Protein AF-A0A1Y3MVH8-F1 (afdb_monomer)

Foldseek 3Di:
DAADDVVQQWDWDADPPVRQIAIERRVQPPPDPRDHPFDKDFDADKDFAPDPDCPVVGVHVVPDDSDPRIHGHGNDMDGPHVDPVVVVVVVVVVVVVVCCVPPVVVVVPD

Mean predicted aligned error: 6.81 Å

Nearest PDB structures (foldseek):
  8d0k-assembly1_C  TM=8.193E-01  e=8.956E-04  Homo sapiens
  1hxp-assembly1_A  TM=3.549E-01  e=2.482E+00  Escherichia coli
  1hxq-assembly1_A  TM=3.459E-01  e=5.413E+00  Escherichia coli
  6gqd-assembly1_A-2  TM=3.863E-01  e=6.578E+00  Homo sapiens

Radius of gyration: 16.57 Å; Cα contacts (8 Å, |Δi|>4): 158; chains: 1; bounding box: 28×38×49 Å

pLDDT: mean 85.18, std 14.03, range [41.12, 97.12]

Solvent-accessible surface area (backbone atoms only — not comparable to full-atom values): 6590 Å² total; per-residue (Å²): 49,76,49,71,31,79,90,78,26,35,33,33,39,53,43,91,82,84,62,51,57,44,43,30,39,42,79,63,43,81,91,66,82,70,64,67,83,34,46,64,50,72,44,66,49,80,41,81,37,94,72,92,67,58,28,75,68,63,84,35,86,86,47,66,70,66,56,94,41,45,32,34,45,27,62,44,77,42,84,45,70,87,62,60,63,70,61,50,51,52,51,52,50,55,49,51,54,51,44,51,67,65,59,55,61,61,69,76,74,121

Structure (mmCIF, N/CA/C/O backbone):
data_AF-A0A1Y3MVH8-F1
#
_entry.id   AF-A0A1Y3MVH8-F1
#
loop_
_atom_site.group_PDB
_atom_site.id
_atom_site.type_symbol
_atom_site.label_atom_id
_atom_site.label_alt_id
_atom_site.label_comp_id
_atom_site.label_asym_id
_atom_site.label_entity_id
_atom_site.label_seq_id
_atom_site.pdbx_PDB_ins_code
_atom_site.Cartn_x
_atom_site.Cartn_y
_atom_site.Cartn_z
_atom_site.occupancy
_atom_site.B_iso_or_equiv
_atom_site.auth_seq_id
_atom_site.auth_comp_id
_atom_site.auth_asym_id
_atom_site.auth_atom_id
_atom_site.pdbx_PDB_model_num
ATOM 1 N N . LEU A 1 1 ? 2.323 -5.098 4.083 1.00 91.69 1 LEU A N 1
ATOM 2 C CA . LEU A 1 1 ? 1.385 -4.677 5.150 1.00 91.69 1 LEU A CA 1
ATOM 3 C C . LEU A 1 1 ?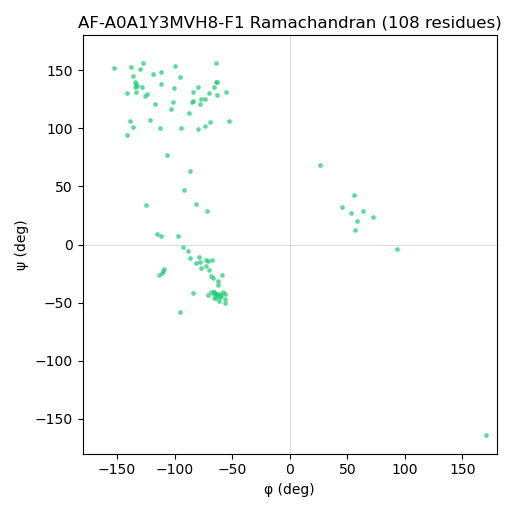 2.016 -4.911 6.517 1.00 91.69 1 LEU A C 1
ATOM 5 O O . LEU A 1 1 ? 2.347 -6.055 6.817 1.00 91.69 1 LEU A O 1
ATOM 9 N N . ILE A 1 2 ? 2.209 -3.860 7.320 1.00 92.06 2 ILE A N 1
ATOM 10 C CA . ILE A 1 2 ? 2.923 -3.973 8.608 1.00 92.06 2 ILE A CA 1
ATOM 11 C C . ILE A 1 2 ? 2.034 -3.778 9.840 1.00 92.06 2 ILE A C 1
ATOM 13 O O . ILE A 1 2 ? 2.365 -4.310 10.894 1.00 92.06 2 ILE A O 1
ATOM 17 N N . ASN A 1 3 ? 0.911 -3.063 9.724 1.00 91.31 3 ASN A N 1
ATOM 18 C CA . ASN A 1 3 ? -0.054 -2.914 10.815 1.00 91.31 3 ASN A CA 1
ATOM 19 C C . ASN A 1 3 ? -1.467 -2.657 10.268 1.00 91.31 3 ASN A C 1
ATOM 21 O O . ASN A 1 3 ? -1.612 -2.091 9.182 1.00 91.31 3 ASN A O 1
ATOM 25 N N . VAL A 1 4 ? -2.488 -3.067 11.019 1.00 91.69 4 VAL A N 1
ATOM 26 C CA . VAL A 1 4 ? -3.907 -2.875 10.713 1.00 91.69 4 VAL A CA 1
ATOM 27 C C . VAL A 1 4 ? -4.657 -2.566 12.005 1.00 91.69 4 VAL A C 1
ATOM 29 O O . VAL A 1 4 ? -4.549 -3.303 12.981 1.00 91.69 4 VAL A O 1
ATOM 32 N N . ASN A 1 5 ? -5.464 -1.512 11.985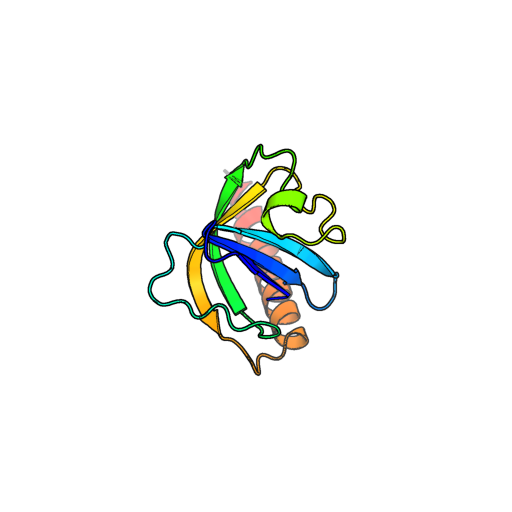 1.00 91.06 5 ASN A N 1
ATOM 33 C CA . ASN A 1 5 ? -6.511 -1.267 12.959 1.00 91.06 5 ASN A CA 1
ATOM 34 C C . ASN A 1 5 ? -7.870 -1.385 12.258 1.00 91.06 5 ASN A C 1
ATOM 36 O O . ASN A 1 5 ? -8.338 -0.446 11.615 1.00 91.06 5 ASN A O 1
ATOM 40 N N . LEU A 1 6 ? -8.517 -2.537 12.432 1.00 88.62 6 LEU A N 1
ATOM 41 C CA . LEU A 1 6 ? -9.833 -2.815 11.855 1.00 88.62 6 LEU A CA 1
ATOM 42 C C . LEU A 1 6 ? -10.957 -1.971 12.481 1.00 88.62 6 LEU A C 1
AT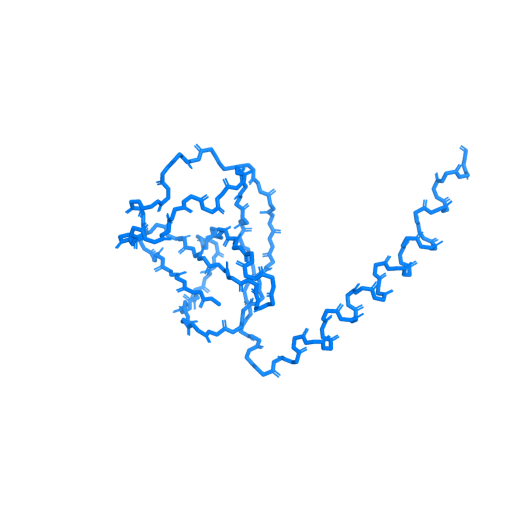OM 44 O O . LEU A 1 6 ? -11.932 -1.683 11.802 1.00 88.62 6 LEU A O 1
ATOM 48 N N . ARG A 1 7 ? -10.829 -1.532 13.743 1.00 89.69 7 ARG A N 1
ATOM 49 C CA . ARG A 1 7 ? -11.847 -0.683 14.397 1.00 89.69 7 ARG A CA 1
ATOM 50 C C . ARG A 1 7 ? -11.905 0.706 13.768 1.00 89.69 7 ARG A C 1
ATOM 52 O O . ARG A 1 7 ? -12.980 1.241 13.536 1.00 89.69 7 ARG A O 1
ATOM 59 N N . GLU A 1 8 ? -10.739 1.264 13.461 1.00 89.38 8 GLU A N 1
ATOM 60 C CA . GLU A 1 8 ? -10.607 2.584 12.833 1.00 89.38 8 GLU A CA 1
ATOM 61 C C . GLU A 1 8 ? -10.632 2.521 11.298 1.00 89.38 8 GLU A C 1
ATOM 63 O O . GLU A 1 8 ? -10.646 3.563 10.644 1.00 89.38 8 GLU A O 1
ATOM 68 N N . ASN A 1 9 ? -10.659 1.316 10.717 1.00 92.69 9 ASN A N 1
ATOM 69 C CA . ASN A 1 9 ? -10.483 1.067 9.285 1.00 92.69 9 ASN A CA 1
ATOM 70 C C . ASN A 1 9 ? -9.168 1.645 8.737 1.00 92.69 9 ASN A C 1
ATOM 72 O O . ASN A 1 9 ? -9.137 2.216 7.648 1.00 92.69 9 ASN A O 1
ATOM 76 N N . LEU A 1 10 ? -8.064 1.486 9.467 1.00 91.81 10 LEU A N 1
ATOM 77 C CA . LEU A 1 10 ? -6.757 2.005 9.069 1.00 91.81 10 LEU A CA 1
ATOM 78 C C . LEU A 1 10 ? -5.733 0.891 8.880 1.00 91.81 10 LEU A C 1
ATOM 80 O O . LEU A 1 10 ? -5.704 -0.093 9.616 1.00 91.81 10 LEU A O 1
ATOM 84 N N . ALA A 1 11 ? -4.822 1.093 7.939 1.00 93.12 11 ALA A N 1
ATOM 85 C CA . ALA A 1 11 ? -3.702 0.202 7.694 1.00 93.12 11 ALA A CA 1
ATOM 86 C C . ALA A 1 11 ? -2.413 0.982 7.445 1.00 93.12 11 ALA A C 1
ATOM 88 O O . ALA A 1 11 ? -2.432 2.117 6.970 1.00 93.12 11 ALA A O 1
ATOM 89 N N . ILE A 1 12 ? -1.281 0.355 7.758 1.00 91.94 12 ILE A N 1
ATOM 90 C CA . ILE A 1 12 ? 0.047 0.902 7.490 1.00 91.94 12 ILE A CA 1
ATOM 91 C C . ILE A 1 12 ? 0.772 -0.014 6.516 1.00 91.94 12 ILE A C 1
ATOM 93 O O . ILE A 1 12 ? 1.026 -1.199 6.786 1.00 91.94 12 ILE A O 1
ATOM 97 N N . LEU A 1 13 ? 1.139 0.569 5.382 1.00 92.25 13 LEU A N 1
ATOM 98 C CA . LEU A 1 13 ? 2.028 -0.036 4.406 1.00 92.25 13 LEU A CA 1
ATOM 99 C C . LEU A 1 13 ? 3.448 0.445 4.645 1.00 92.25 13 LEU A C 1
ATOM 101 O O . LEU A 1 13 ? 3.666 1.596 5.008 1.00 92.25 13 LEU A O 1
ATOM 105 N N . GLU A 1 14 ? 4.400 -0.448 4.418 1.00 91.69 14 GLU A N 1
ATOM 106 C CA . GLU A 1 14 ? 5.819 -0.131 4.368 1.00 91.69 14 GLU A CA 1
ATOM 107 C C . GLU A 1 14 ? 6.336 -0.599 3.016 1.00 91.69 14 GLU A C 1
ATOM 109 O O . GLU A 1 14 ? 6.075 -1.734 2.604 1.00 91.69 14 GLU A O 1
ATOM 114 N N . HIS A 1 15 ? 7.035 0.291 2.327 1.00 91.38 15 HIS A N 1
ATOM 115 C CA . HIS A 1 15 ? 7.730 -0.032 1.100 1.00 91.38 15 HIS A CA 1
ATOM 116 C C . HIS A 1 15 ? 8.942 -0.928 1.417 1.00 91.38 15 HIS A C 1
ATOM 118 O O . HIS A 1 15 ? 9.727 -0.576 2.303 1.00 91.38 15 HIS A O 1
ATOM 124 N N . PRO A 1 16 ? 9.137 -2.064 0.722 1.00 89.31 16 PRO A N 1
ATOM 125 C CA . PRO A 1 16 ? 10.127 -3.068 1.119 1.00 89.31 16 PRO A CA 1
ATOM 126 C C . PRO A 1 16 ? 11.575 -2.569 1.108 1.00 89.31 16 PRO A C 1
ATOM 128 O O . PRO A 1 16 ? 12.355 -2.971 1.969 1.00 89.31 16 PRO A O 1
ATOM 131 N N . PHE A 1 17 ? 11.931 -1.686 0.170 1.00 90.50 17 PHE A N 1
ATOM 132 C CA . PHE A 1 17 ? 13.311 -1.213 0.009 1.00 90.50 17 PHE A CA 1
ATOM 133 C C . PHE A 1 17 ? 13.578 0.103 0.742 1.00 90.50 17 PHE A C 1
ATOM 135 O O . PHE A 1 17 ? 14.416 0.158 1.636 1.00 90.50 17 PHE A O 1
ATOM 142 N N . SER A 1 18 ? 12.827 1.158 0.420 1.00 89.19 18 SER A N 1
ATOM 143 C CA . SER A 1 18 ? 12.982 2.478 1.049 1.00 89.19 18 SER A CA 1
ATOM 144 C C . SER A 1 18 ? 12.515 2.562 2.505 1.00 89.19 18 SER A C 1
ATOM 146 O O . SER A 1 18 ? 12.790 3.563 3.163 1.00 89.19 18 SER A O 1
ATOM 148 N N . ARG A 1 19 ? 11.758 1.570 3.001 1.00 88.50 19 ARG A N 1
ATOM 149 C CA . ARG A 1 19 ? 11.099 1.593 4.323 1.00 88.50 19 ARG A CA 1
ATOM 150 C C . ARG A 1 19 ? 10.153 2.778 4.533 1.00 88.50 19 ARG A C 1
ATOM 152 O O . ARG A 1 19 ? 9.702 3.024 5.651 1.00 88.50 19 ARG A O 1
ATOM 159 N N . SER A 1 20 ? 9.824 3.510 3.467 1.00 87.88 20 SER A N 1
ATOM 160 C CA . SER A 1 20 ? 8.833 4.579 3.508 1.00 87.88 20 SER A CA 1
ATOM 161 C C . SER A 1 20 ? 7.475 3.988 3.857 1.00 87.88 20 SER A C 1
ATOM 163 O O . SER A 1 20 ? 7.116 2.910 3.378 1.00 87.88 20 SER A O 1
ATOM 165 N N . LYS A 1 21 ? 6.718 4.690 4.695 1.00 88.44 21 LYS A N 1
ATOM 166 C CA . LYS A 1 21 ? 5.424 4.220 5.183 1.00 88.44 21 LYS A CA 1
ATOM 167 C C . LYS A 1 21 ? 4.300 5.072 4.624 1.00 88.44 21 LYS A C 1
ATOM 169 O O . LYS A 1 21 ? 4.480 6.262 4.388 1.00 88.44 21 LYS A O 1
ATOM 174 N N . LEU A 1 22 ? 3.147 4.445 4.428 1.00 90.25 22 LEU A N 1
ATOM 175 C CA . LEU A 1 22 ? 1.937 5.104 3.957 1.00 90.25 22 LEU A CA 1
ATOM 176 C C . LEU A 1 22 ? 0.752 4.662 4.810 1.00 90.25 22 LEU A C 1
ATOM 178 O O . LEU A 1 22 ? 0.547 3.463 5.027 1.00 90.25 22 LEU A O 1
ATOM 182 N N . LEU A 1 23 ? -0.021 5.642 5.276 1.00 92.25 23 LEU A N 1
ATOM 183 C CA . LEU A 1 23 ? -1.303 5.402 5.921 1.00 92.25 23 LEU A CA 1
ATOM 184 C C . LEU A 1 23 ? -2.376 5.159 4.858 1.00 92.25 23 LEU A C 1
ATOM 186 O O . LEU A 1 23 ? -2.475 5.899 3.875 1.00 92.25 23 LEU A O 1
ATOM 190 N N . VAL A 1 24 ? -3.199 4.146 5.097 1.00 93.56 24 VAL A N 1
ATOM 191 C CA . VAL A 1 24 ? -4.286 3.746 4.210 1.00 93.56 24 VAL A CA 1
ATOM 192 C C . VAL A 1 24 ? -5.593 3.714 4.992 1.00 93.56 24 VAL A C 1
ATOM 194 O O . VAL A 1 24 ? -5.669 3.084 6.046 1.00 93.56 24 VAL A O 1
ATOM 197 N N . ASP A 1 25 ? -6.611 4.391 4.470 1.00 94.19 25 ASP A N 1
ATOM 198 C CA . ASP A 1 25 ? -8.009 4.232 4.864 1.00 94.19 25 ASP A CA 1
ATOM 199 C C . ASP A 1 25 ? -8.594 3.048 4.091 1.00 94.19 25 ASP A C 1
ATOM 201 O O . ASP A 1 25 ? -8.535 2.990 2.861 1.00 94.19 25 ASP A O 1
ATOM 205 N N . THR A 1 26 ? -9.112 2.085 4.843 1.00 95.62 26 THR A N 1
ATOM 206 C CA . THR A 1 26 ? -9.583 0.781 4.363 1.00 95.62 26 THR A CA 1
ATOM 207 C C . THR A 1 26 ? -11.096 0.629 4.476 1.00 95.62 26 THR A C 1
ATOM 209 O O . THR A 1 26 ? -11.618 -0.445 4.202 1.00 95.62 26 THR A O 1
ATOM 212 N N . ARG A 1 27 ? -11.821 1.701 4.833 1.00 94.88 27 ARG A N 1
ATOM 213 C CA . ARG A 1 27 ? -13.273 1.670 5.083 1.00 94.88 27 ARG A CA 1
ATOM 214 C C . ARG A 1 27 ? -14.103 1.198 3.888 1.00 94.88 27 ARG A C 1
ATOM 216 O O . ARG A 1 27 ? -15.200 0.691 4.084 1.00 94.88 27 ARG A O 1
ATOM 223 N N . TYR A 1 28 ? -13.596 1.377 2.670 1.00 95.06 28 TYR A N 1
ATOM 224 C CA . TYR A 1 28 ? -14.281 0.993 1.431 1.00 95.06 28 TYR A CA 1
ATOM 225 C C . TYR A 1 28 ? -13.840 -0.375 0.888 1.00 95.06 28 TYR A C 1
ATOM 227 O O . TYR A 1 28 ? -14.221 -0.746 -0.220 1.00 95.06 28 TYR A O 1
ATOM 235 N N . LEU A 1 29 ? -13.022 -1.123 1.635 1.00 93.50 29 LEU A N 1
ATOM 236 C CA . LEU A 1 29 ? -12.559 -2.449 1.236 1.00 93.50 29 LEU A CA 1
ATOM 237 C C . LEU A 1 29 ? -13.461 -3.527 1.841 1.00 93.50 29 LEU A C 1
ATOM 239 O O . LEU A 1 29 ? -13.293 -3.915 2.997 1.00 93.50 29 LEU A O 1
ATOM 243 N N . ASP A 1 30 ? -14.386 -4.052 1.041 1.00 85.62 30 ASP A N 1
ATOM 244 C CA . ASP A 1 30 ? -15.225 -5.177 1.457 1.00 85.62 30 ASP A CA 1
ATOM 245 C C . ASP A 1 30 ? -14.403 -6.459 1.657 1.00 85.62 30 ASP A C 1
ATOM 247 O O . ASP A 1 30 ? -13.572 -6.831 0.823 1.00 85.62 30 ASP A O 1
ATOM 251 N N . ASN A 1 31 ? -14.672 -7.169 2.759 1.00 84.88 31 ASN A N 1
ATOM 252 C CA . ASN A 1 31 ? -14.103 -8.484 3.089 1.00 84.88 31 ASN A CA 1
ATOM 253 C C . ASN A 1 31 ? -12.564 -8.564 3.064 1.00 84.88 31 ASN A C 1
ATOM 255 O O . ASN A 1 31 ? -11.984 -9.634 2.850 1.00 84.88 31 ASN A O 1
ATOM 259 N N . TRP A 1 32 ? -11.870 -7.451 3.296 1.00 92.06 32 TRP A N 1
ATOM 260 C CA . TRP A 1 32 ? -10.414 -7.455 3.346 1.00 92.06 32 TRP A CA 1
ATOM 261 C C . TRP A 1 32 ? -9.893 -8.006 4.681 1.00 92.06 32 TRP A C 1
ATOM 263 O O . TRP A 1 32 ? -10.158 -7.468 5.751 1.00 92.06 32 TRP A O 1
ATOM 273 N N . SER A 1 33 ? -9.102 -9.082 4.616 1.00 84.06 33 SER A N 1
ATOM 274 C CA . SER A 1 33 ? -8.645 -9.830 5.798 1.00 84.06 33 SER A CA 1
ATOM 275 C C . SER A 1 33 ? -7.485 -9.193 6.565 1.00 84.06 33 SER A C 1
ATOM 277 O O . SER A 1 33 ? -7.137 -9.663 7.646 1.00 84.06 33 SER A O 1
ATOM 279 N N . GLY A 1 34 ? -6.831 -8.165 6.015 1.00 88.75 34 GLY A N 1
ATOM 280 C CA . GLY A 1 34 ? -5.735 -7.493 6.715 1.00 88.75 34 GLY A CA 1
ATOM 281 C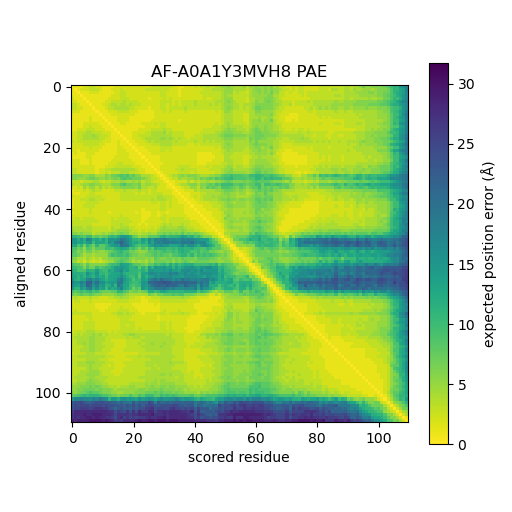 C . GLY A 1 34 ? -4.504 -8.368 6.983 1.00 88.75 34 GLY A C 1
ATOM 282 O O . GLY A 1 34 ? -3.795 -8.127 7.959 1.00 88.75 34 GLY A O 1
ATOM 283 N N . ARG A 1 35 ? -4.223 -9.385 6.147 1.00 91.69 35 ARG A N 1
ATOM 284 C CA . ARG A 1 35 ? -3.103 -10.331 6.348 1.00 91.69 35 ARG A CA 1
ATOM 285 C C . ARG A 1 35 ? -1.763 -9.611 6.546 1.00 91.69 35 ARG A C 1
ATOM 287 O O . ARG A 1 35 ? -1.163 -9.112 5.593 1.00 91.69 35 ARG A O 1
ATOM 294 N N . LEU A 1 36 ? -1.259 -9.591 7.775 1.00 92.94 36 LEU A N 1
ATOM 295 C CA . LEU A 1 36 ? 0.021 -8.960 8.105 1.00 92.94 36 LEU A CA 1
ATOM 296 C C . LEU A 1 36 ? 1.199 -9.659 7.415 1.00 92.94 36 LEU A C 1
ATOM 298 O O . LEU A 1 36 ? 1.125 -10.839 7.079 1.00 92.94 36 LEU A O 1
ATOM 302 N N . LYS A 1 37 ? 2.298 -8.917 7.228 1.00 91.00 37 LYS A N 1
ATOM 303 C CA . LYS A 1 37 ? 3.545 -9.385 6.594 1.00 91.00 37 LYS A CA 1
ATOM 304 C C . LYS A 1 37 ? 3.375 -9.912 5.158 1.00 91.00 37 LYS A C 1
ATOM 306 O O . LYS A 1 37 ? 4.247 -10.616 4.668 1.00 91.00 37 LYS A O 1
ATOM 311 N N . SER A 1 38 ? 2.286 -9.539 4.485 1.00 92.69 38 SER A N 1
ATOM 312 C CA . SER A 1 38 ? 2.064 -9.809 3.060 1.00 92.69 38 SER A CA 1
ATOM 313 C C . SER A 1 38 ? 2.383 -8.589 2.195 1.00 92.69 38 SER A C 1
ATOM 315 O O . SER A 1 38 ? 2.275 -7.436 2.651 1.00 92.69 38 SER A O 1
ATOM 317 N N . PHE A 1 39 ? 2.750 -8.837 0.941 1.00 94.00 39 PHE A N 1
ATOM 318 C CA . PHE A 1 39 ? 2.764 -7.826 -0.102 1.00 94.00 39 PHE A CA 1
ATOM 319 C C . PHE A 1 39 ? 1.342 -7.583 -0.578 1.00 94.00 39 PHE A C 1
ATOM 321 O O . PHE A 1 39 ? 0.615 -8.495 -0.970 1.00 94.00 39 PHE A O 1
ATOM 328 N N . GLN A 1 40 ? 0.937 -6.322 -0.523 1.00 94.38 40 GLN A N 1
ATOM 329 C CA . GLN A 1 40 ? -0.401 -5.919 -0.909 1.00 94.38 40 GLN A CA 1
ATOM 330 C C . GLN A 1 40 ? -0.334 -4.682 -1.783 1.00 94.38 40 GLN A C 1
ATOM 332 O O . GLN A 1 40 ? 0.392 -3.735 -1.476 1.00 94.38 40 GLN A O 1
ATOM 337 N N . GLN A 1 41 ? -1.115 -4.707 -2.853 1.00 94.56 41 GLN A N 1
ATOM 338 C CA . GLN A 1 41 ? -1.290 -3.588 -3.756 1.00 94.56 41 GLN A CA 1
ATOM 339 C C . GLN A 1 41 ? -2.617 -2.910 -3.433 1.00 94.56 41 GLN A C 1
ATOM 341 O O . GLN A 1 41 ? -3.667 -3.549 -3.481 1.00 94.56 41 GLN A O 1
ATOM 346 N N . PHE A 1 42 ? -2.552 -1.620 -3.115 1.00 95.88 42 PHE A N 1
ATOM 347 C CA . PHE A 1 42 ? -3.715 -0.779 -2.861 1.00 95.88 42 PHE A CA 1
ATOM 348 C C . PHE A 1 42 ? -3.850 0.245 -3.978 1.00 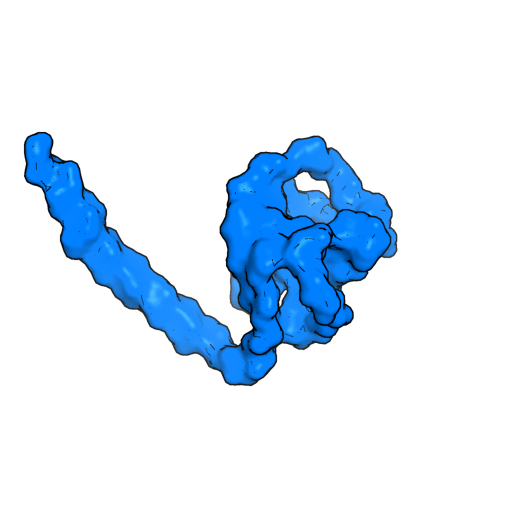95.88 42 PHE A C 1
ATOM 350 O O . PHE A 1 42 ? -2.854 0.822 -4.416 1.00 95.88 42 PHE A O 1
ATOM 357 N N . ILE A 1 43 ? -5.081 0.474 -4.425 1.00 96.25 43 ILE A N 1
ATOM 358 C CA . ILE A 1 43 ? -5.406 1.478 -5.438 1.00 96.25 43 ILE A CA 1
ATOM 359 C C . ILE A 1 43 ? -6.534 2.347 -4.896 1.00 96.25 43 ILE A C 1
ATOM 361 O O . ILE A 1 43 ? -7.504 1.847 -4.315 1.00 96.25 43 ILE A O 1
ATOM 365 N N . GLY A 1 44 ? -6.392 3.656 -5.075 1.00 96.50 44 GLY A N 1
ATOM 366 C CA . GLY A 1 44 ? -7.333 4.630 -4.557 1.00 96.50 44 GLY A CA 1
ATOM 367 C C . GLY A 1 44 ? -6.829 6.060 -4.684 1.00 96.50 44 GLY A C 1
ATOM 368 O O . GLY A 1 44 ? -5.884 6.336 -5.424 1.00 96.50 44 GLY A O 1
ATOM 369 N N . GLU A 1 45 ? -7.462 6.960 -3.942 1.00 96.81 45 GLU A N 1
ATOM 370 C CA . GLU A 1 45 ? -7.204 8.397 -4.011 1.00 96.81 45 GLU A CA 1
ATOM 371 C C . GLU A 1 45 ? -6.310 8.861 -2.860 1.00 96.81 45 GLU A C 1
ATOM 373 O O . GLU A 1 45 ? -6.539 8.519 -1.698 1.00 96.81 45 GLU A O 1
ATOM 378 N N . ILE A 1 46 ? -5.303 9.679 -3.170 1.00 94.12 46 ILE A N 1
ATOM 379 C CA . ILE A 1 46 ? -4.497 10.358 -2.152 1.00 94.12 46 ILE A CA 1
ATOM 380 C C . ILE A 1 46 ? -5.226 11.635 -1.745 1.00 94.12 46 ILE A C 1
ATOM 382 O O . ILE A 1 46 ? -5.480 12.504 -2.578 1.00 94.12 46 ILE A O 1
ATOM 386 N N . VAL A 1 47 ? -5.526 11.775 -0.456 1.00 93.31 47 VAL A N 1
ATOM 387 C CA . VAL A 1 47 ? -6.192 12.961 0.094 1.00 93.31 47 VAL A CA 1
ATOM 388 C C . VAL A 1 47 ? -5.408 13.530 1.267 1.00 93.31 47 VAL A C 1
ATOM 390 O O . VAL A 1 47 ? -4.659 12.813 1.930 1.00 93.31 47 VAL A O 1
ATOM 393 N N . LYS A 1 48 ? -5.590 14.824 1.549 1.00 90.19 48 LYS A N 1
ATOM 394 C CA . LYS A 1 48 ? -5.007 15.448 2.742 1.00 90.19 48 LYS A CA 1
ATOM 395 C C . LYS A 1 48 ? -5.597 14.829 4.011 1.00 90.19 48 LYS A C 1
ATOM 397 O O . LYS A 1 48 ? -6.800 14.582 4.082 1.00 90.19 48 LYS A O 1
ATOM 402 N N . TYR A 1 49 ? -4.755 14.612 5.014 1.00 85.56 49 TYR A N 1
ATOM 403 C CA . TYR A 1 49 ? -5.126 14.007 6.285 1.00 85.56 49 TYR A CA 1
ATOM 404 C C . TYR A 1 49 ? -4.498 14.771 7.446 1.00 85.56 49 TYR A C 1
ATOM 406 O O . TYR A 1 49 ? -3.324 14.608 7.767 1.00 85.56 49 TYR A O 1
ATOM 414 N N . ASN A 1 50 ? -5.312 15.607 8.083 1.00 73.56 50 ASN A N 1
ATOM 415 C CA . ASN A 1 50 ? -4.891 16.520 9.144 1.00 73.56 50 ASN A CA 1
ATOM 416 C C . ASN A 1 50 ? -5.047 15.887 10.535 1.00 73.56 50 ASN A C 1
ATOM 418 O O . ASN A 1 50 ? -5.638 16.499 11.420 1.00 73.56 50 ASN A O 1
ATOM 422 N N . ASN A 1 51 ? -4.594 14.646 10.729 1.00 66.38 51 ASN A N 1
ATOM 423 C CA . ASN A 1 51 ? -4.680 14.004 12.040 1.00 66.38 51 ASN A CA 1
ATOM 424 C C . ASN A 1 51 ? -3.315 14.013 12.726 1.00 66.38 51 ASN A C 1
ATOM 426 O O . ASN A 1 51 ? -2.360 13.421 12.219 1.00 66.38 51 ASN A O 1
ATOM 430 N N . THR A 1 52 ? -3.242 14.713 13.854 1.00 61.31 52 THR A N 1
ATOM 431 C CA . THR A 1 52 ? -2.003 15.023 14.569 1.00 61.31 52 THR A CA 1
ATOM 432 C C . THR A 1 52 ? -1.450 13.853 15.375 1.00 61.31 52 THR A C 1
ATOM 434 O O . THR A 1 52 ? -0.246 13.836 15.603 1.00 61.31 52 THR A O 1
ATOM 437 N N . ASP A 1 53 ? -2.256 12.838 15.713 1.00 62.25 53 ASP A N 1
ATOM 438 C CA . ASP A 1 53 ? -1.759 11.651 16.418 1.00 62.25 53 ASP A CA 1
ATOM 439 C C . ASP A 1 53 ? -2.410 10.350 15.932 1.00 62.25 53 ASP A C 1
ATOM 441 O O . ASP A 1 53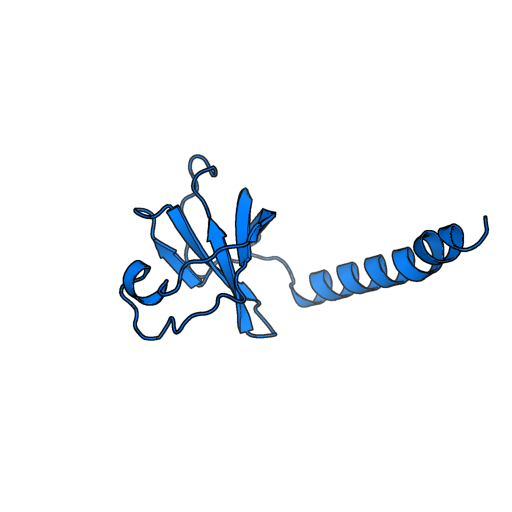 ? -3.482 9.919 16.351 1.00 62.25 53 ASP A O 1
ATOM 445 N N . ILE A 1 54 ? -1.732 9.691 14.991 1.00 70.94 54 ILE A N 1
ATOM 446 C CA . ILE A 1 54 ? -2.061 8.322 14.561 1.00 70.94 54 ILE A CA 1
ATOM 447 C C . ILE A 1 54 ? -1.476 7.291 15.542 1.00 70.94 54 ILE A C 1
ATOM 449 O O . ILE A 1 54 ? -1.879 6.130 15.528 1.00 70.94 54 ILE A O 1
ATOM 453 N N . SER A 1 55 ? -0.533 7.705 16.391 1.00 68.38 55 SER A N 1
ATOM 454 C CA . SER A 1 55 ? 0.153 6.860 17.373 1.00 68.38 55 SER A CA 1
ATOM 455 C C . SER A 1 55 ? -0.847 6.157 18.308 1.00 68.38 55 SER A C 1
ATOM 457 O O . SER A 1 55 ? -0.824 4.927 18.428 1.00 68.38 55 SER A O 1
ATOM 459 N N . ASP A 1 56 ? -1.811 6.918 18.831 1.00 73.88 56 ASP A N 1
ATOM 460 C CA . ASP A 1 56 ? -2.901 6.444 19.690 1.00 73.88 56 ASP A CA 1
ATOM 461 C C . ASP A 1 56 ? -3.816 5.447 18.978 1.00 73.88 56 ASP A C 1
ATOM 463 O O . ASP A 1 56 ? -4.337 4.510 19.582 1.00 73.88 56 ASP A O 1
ATOM 467 N N . LYS A 1 57 ? -3.975 5.585 17.657 1.00 78.94 57 LYS A N 1
ATOM 468 C CA . LYS A 1 57 ? -4.841 4.695 16.880 1.00 78.94 57 LYS A CA 1
ATOM 469 C C . LYS A 1 57 ? -4.260 3.305 16.698 1.00 78.94 57 LYS A C 1
ATOM 471 O O . LYS A 1 57 ? -5.005 2.401 16.357 1.00 78.94 57 LYS A O 1
ATOM 476 N N . PHE A 1 58 ? -2.966 3.085 16.876 1.00 77.94 58 PHE A N 1
ATOM 477 C CA . PHE A 1 58 ? -2.374 1.768 16.626 1.00 77.94 58 PHE A CA 1
ATOM 478 C C . PHE A 1 58 ? -1.803 1.108 17.885 1.00 77.94 58 PHE A C 1
ATOM 480 O O . PHE A 1 58 ? -1.158 0.065 17.760 1.00 77.94 58 PHE A O 1
ATOM 487 N N . ASN A 1 59 ? -2.049 1.679 19.077 1.00 68.69 59 ASN A N 1
ATOM 488 C CA . ASN A 1 59 ? -1.545 1.197 20.373 1.00 68.69 59 ASN A CA 1
ATOM 489 C C . ASN A 1 59 ? -0.053 0.819 20.330 1.00 68.69 59 ASN A C 1
ATOM 491 O O . ASN A 1 59 ? 0.386 -0.130 20.980 1.00 68.69 59 ASN A O 1
ATOM 495 N N . ASN A 1 60 ? 0.725 1.514 19.500 1.00 64.88 60 ASN A N 1
ATOM 496 C CA . ASN A 1 60 ? 2.111 1.169 19.245 1.00 64.88 60 ASN A CA 1
ATOM 497 C C . ASN A 1 60 ? 2.945 2.457 19.188 1.00 64.88 60 ASN A C 1
ATOM 499 O O . ASN A 1 60 ? 2.892 3.182 18.189 1.00 64.88 60 ASN A O 1
ATOM 503 N N . PRO A 1 61 ? 3.748 2.730 20.234 1.00 58.00 61 PRO A N 1
ATOM 504 C CA . PRO A 1 61 ? 4.521 3.965 20.351 1.00 58.00 61 PRO A CA 1
ATOM 505 C C . PRO A 1 61 ? 5.644 4.070 19.309 1.00 58.00 61 PRO A C 1
ATOM 507 O O . PRO A 1 61 ? 6.193 5.150 19.098 1.00 58.00 61 PRO A O 1
ATOM 510 N N . SER A 1 62 ? 5.988 2.973 18.620 1.00 58.25 62 SER A N 1
ATOM 511 C CA . SER A 1 62 ? 6.930 2.978 17.494 1.00 58.25 62 SER A CA 1
ATOM 512 C C . SER A 1 62 ? 6.338 3.613 16.231 1.00 58.25 62 SER A C 1
ATOM 514 O O . SER A 1 62 ? 7.073 3.920 15.293 1.00 58.25 62 SER A O 1
ATOM 516 N N . ILE A 1 63 ? 5.019 3.823 16.184 1.00 59.22 63 ILE A N 1
ATOM 517 C CA . ILE A 1 63 ? 4.327 4.521 15.096 1.00 59.22 63 ILE A CA 1
ATOM 518 C C . ILE A 1 63 ? 4.356 6.016 15.412 1.00 59.22 63 ILE A C 1
ATOM 520 O O . ILE A 1 63 ? 3.337 6.662 15.632 1.00 59.22 63 ILE A O 1
ATOM 524 N N . LYS A 1 64 ? 5.565 6.580 15.461 1.00 54.00 64 LYS A N 1
ATOM 525 C CA . LYS A 1 64 ? 5.739 8.031 15.437 1.00 54.00 64 LYS A CA 1
ATOM 526 C C . LYS A 1 64 ? 5.364 8.525 14.039 1.00 54.00 64 LYS A C 1
ATOM 528 O O . LYS A 1 64 ? 6.066 8.247 13.072 1.00 54.00 64 LYS A O 1
ATOM 533 N N . THR A 1 65 ? 4.190 9.149 13.966 1.00 61.25 65 THR A N 1
ATOM 534 C CA . THR A 1 65 ? 3.682 10.080 12.941 1.00 61.25 65 THR A CA 1
ATOM 535 C C . THR A 1 65 ? 4.277 9.921 11.533 1.00 61.25 65 THR A C 1
ATOM 537 O O . THR A 1 65 ? 4.962 10.795 11.017 1.00 61.25 65 THR A O 1
ATOM 540 N N . TYR A 1 66 ? 3.966 8.812 10.853 1.00 59.41 66 TYR A N 1
ATOM 541 C CA . TYR A 1 66 ? 4.360 8.581 9.451 1.00 59.41 66 TYR A CA 1
ATOM 542 C C . TYR A 1 66 ? 3.449 9.268 8.436 1.00 59.41 66 TYR A C 1
ATOM 544 O O . TYR A 1 66 ? 3.165 8.718 7.372 1.00 59.41 66 TYR A O 1
ATOM 552 N N . ASN A 1 67 ? 2.936 10.444 8.774 1.00 62.56 67 ASN A N 1
ATOM 553 C CA . ASN A 1 67 ? 1.985 11.107 7.915 1.00 62.56 67 ASN A CA 1
ATOM 554 C C . ASN A 1 67 ? 2.485 12.487 7.503 1.00 62.56 67 ASN A C 1
ATOM 556 O O . ASN A 1 67 ? 2.439 13.432 8.282 1.00 62.56 67 ASN A O 1
ATOM 560 N N . ASN A 1 68 ? 2.886 12.605 6.237 1.00 69.75 68 AS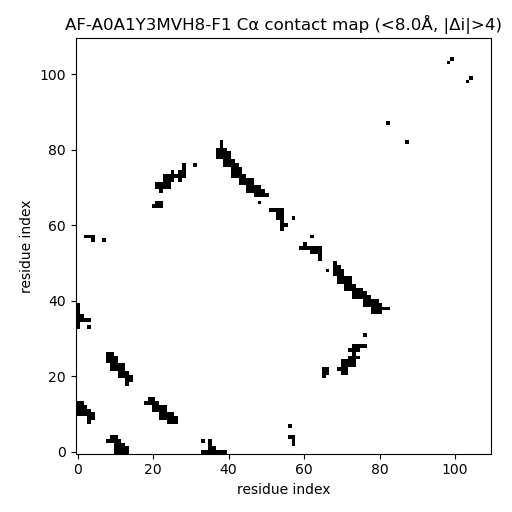N A N 1
ATOM 561 C CA . ASN A 1 68 ? 3.194 13.878 5.580 1.00 69.75 68 ASN A CA 1
ATOM 562 C C . ASN A 1 68 ? 1.918 14.709 5.298 1.00 69.75 68 ASN A C 1
ATOM 564 O O . ASN A 1 68 ? 1.849 15.434 4.308 1.00 69.75 68 ASN A O 1
ATOM 568 N N . GLY A 1 69 ? 0.875 14.556 6.116 1.00 79.50 69 GLY A N 1
ATOM 569 C CA . GLY A 1 69 ? -0.441 15.160 5.925 1.00 79.50 69 GLY A CA 1
ATOM 570 C C . GLY A 1 69 ? -1.266 14.549 4.788 1.00 79.50 69 GLY A C 1
ATOM 571 O O . GLY A 1 69 ? -2.136 15.234 4.257 1.00 79.50 69 GLY A O 1
ATOM 572 N N . ILE A 1 70 ? -1.014 13.297 4.389 1.00 87.44 70 ILE A N 1
ATOM 573 C CA . ILE A 1 70 ? -1.754 12.558 3.359 1.00 87.44 70 ILE A CA 1
ATOM 574 C C . ILE A 1 70 ? -2.205 11.155 3.807 1.00 87.44 70 ILE A C 1
ATOM 576 O O . ILE A 1 70 ? -1.566 10.476 4.605 1.00 87.44 70 ILE A O 1
ATOM 580 N N . ILE A 1 71 ? -3.310 10.677 3.249 1.00 92.25 71 ILE A N 1
ATOM 581 C CA . ILE A 1 71 ? -3.794 9.302 3.413 1.00 92.25 71 ILE A CA 1
ATOM 582 C C . ILE A 1 71 ? -4.245 8.762 2.060 1.00 92.25 71 ILE A C 1
ATOM 584 O O . ILE A 1 71 ? -4.787 9.506 1.241 1.00 92.25 71 ILE A O 1
ATOM 588 N N . LEU A 1 72 ? -4.029 7.469 1.826 1.00 94.94 72 LEU A N 1
ATOM 589 C CA . LEU A 1 72 ? -4.609 6.765 0.686 1.00 94.94 72 LEU A CA 1
ATOM 590 C C . LEU A 1 72 ? -5.997 6.242 1.064 1.00 94.94 72 LEU A C 1
ATOM 592 O O . LEU A 1 72 ? -6.098 5.338 1.888 1.00 94.94 72 LEU A O 1
ATOM 596 N N . LYS A 1 73 ? -7.058 6.765 0.449 1.00 96.38 73 LYS A N 1
ATOM 597 C CA . LYS A 1 73 ? -8.399 6.170 0.507 1.00 96.38 73 LYS A CA 1
ATOM 598 C C . LYS A 1 73 ? -8.473 5.020 -0.480 1.00 96.38 73 LYS A C 1
ATOM 600 O O . LYS A 1 73 ? -8.595 5.255 -1.680 1.00 96.38 73 LYS A O 1
ATOM 605 N N . ALA A 1 74 ? -8.332 3.794 0.012 1.00 97.12 74 ALA A N 1
ATOM 606 C CA . ALA A 1 74 ? -8.275 2.625 -0.846 1.00 97.12 74 ALA A CA 1
ATOM 607 C C . ALA A 1 74 ? -9.670 2.124 -1.221 1.00 97.12 74 ALA A C 1
ATOM 609 O O . ALA A 1 74 ? -10.505 1.882 -0.354 1.00 97.12 74 ALA A O 1
ATOM 610 N N . ASN A 1 75 ? -9.859 1.891 -2.519 1.00 95.94 75 ASN A N 1
ATOM 611 C CA . ASN A 1 75 ? -11.073 1.294 -3.080 1.00 95.94 75 ASN A CA 1
ATOM 612 C C . ASN A 1 75 ? -10.815 -0.129 -3.593 1.00 95.94 75 ASN A C 1
ATOM 614 O O . ASN A 1 75 ? -11.741 -0.913 -3.768 1.00 95.94 75 ASN A O 1
ATOM 618 N N . ILE A 1 76 ? -9.552 -0.467 -3.867 1.00 95.56 76 ILE A N 1
ATOM 619 C CA . ILE A 1 76 ? -9.146 -1.789 -4.343 1.00 95.56 76 ILE A CA 1
ATOM 620 C C . ILE A 1 76 ? -7.938 -2.244 -3.538 1.00 95.56 76 ILE A C 1
ATOM 622 O O . ILE A 1 76 ? -6.996 -1.478 -3.316 1.00 95.56 76 ILE A O 1
ATOM 626 N N . VAL A 1 77 ? -7.947 -3.524 -3.173 1.00 96.06 77 VAL A N 1
ATOM 627 C CA . VAL A 1 77 ? -6.804 -4.210 -2.579 1.00 96.06 77 VAL A CA 1
ATOM 628 C C . VAL A 1 77 ? -6.596 -5.576 -3.223 1.00 96.06 77 VAL A C 1
ATOM 630 O O . VAL A 1 77 ? -7.549 -6.307 -3.509 1.00 96.06 77 VAL A O 1
ATOM 633 N N . ARG A 1 78 ? -5.332 -5.932 -3.455 1.00 94.19 78 ARG A N 1
ATOM 634 C CA . ARG A 1 78 ? -4.917 -7.259 -3.918 1.00 94.19 78 ARG A CA 1
ATOM 635 C C . ARG A 1 78 ? -3.757 -7.765 -3.076 1.00 94.19 78 ARG A C 1
ATOM 637 O O . ARG A 1 78 ? -2.815 -7.024 -2.806 1.00 94.19 78 ARG A O 1
ATOM 644 N N . CYS A 1 79 ? -3.819 -9.037 -2.691 1.00 93.50 79 CYS A N 1
ATOM 645 C CA . CYS A 1 79 ? -2.643 -9.747 -2.209 1.00 93.50 79 CYS A CA 1
ATOM 646 C C . CYS A 1 79 ? -1.751 -10.053 -3.414 1.00 93.50 79 CYS A C 1
ATOM 648 O O . CYS A 1 79 ? -2.223 -10.633 -4.389 1.00 93.50 79 CYS A O 1
ATOM 650 N N . VAL A 1 80 ? -0.490 -9.641 -3.347 1.00 94.62 80 VAL A N 1
ATOM 651 C CA . VAL A 1 80 ? 0.521 -9.860 -4.390 1.00 94.62 80 VAL A CA 1
ATOM 652 C C . VAL A 1 80 ? 1.751 -10.553 -3.800 1.00 94.62 80 VAL A C 1
ATOM 654 O O . VAL A 1 80 ? 2.887 -10.304 -4.198 1.00 94.62 80 VAL A O 1
ATOM 657 N N . ASP A 1 81 ? 1.525 -11.425 -2.814 1.00 93.56 81 ASP A N 1
ATOM 658 C CA . ASP A 1 81 ? 2.555 -12.329 -2.305 1.00 93.56 81 ASP A CA 1
ATOM 659 C C . ASP A 1 81 ? 3.138 -13.152 -3.468 1.00 93.56 81 ASP A C 1
ATOM 661 O O . ASP A 1 81 ? 2.398 -13.713 -4.275 1.00 93.56 81 ASP A O 1
ATOM 665 N N . GLY A 1 82 ? 4.469 -13.211 -3.559 1.00 93.44 82 GLY A N 1
ATOM 666 C CA . GLY A 1 82 ? 5.183 -13.847 -4.674 1.00 93.44 82 GLY A CA 1
ATOM 667 C C . GLY A 1 82 ? 5.568 -12.901 -5.817 1.00 93.44 82 GLY A C 1
ATOM 668 O O . GLY A 1 82 ? 6.269 -13.324 -6.732 1.00 93.44 82 GLY A O 1
ATOM 669 N N . LEU A 1 83 ? 5.171 -11.625 -5.763 1.00 93.06 83 LEU A N 1
ATOM 670 C CA . LEU A 1 83 ? 5.673 -10.602 -6.680 1.00 93.0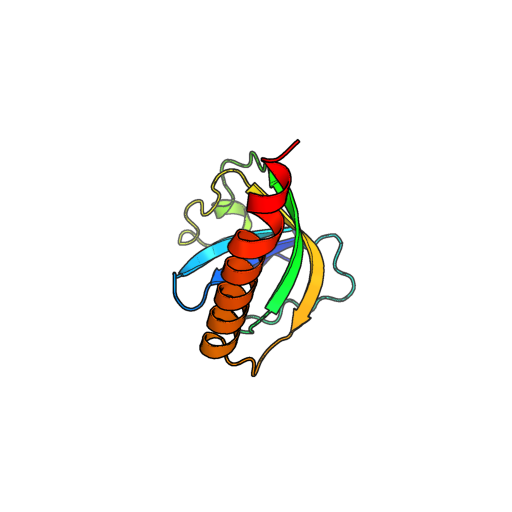6 83 LEU A CA 1
ATOM 671 C C . LEU A 1 83 ? 7.184 -10.396 -6.489 1.00 93.06 83 LEU A C 1
ATOM 673 O O . LEU A 1 83 ? 7.640 -10.104 -5.382 1.00 93.06 83 LEU A O 1
ATOM 677 N N . ASP A 1 84 ? 7.948 -10.458 -7.581 1.00 94.38 84 ASP A N 1
ATOM 678 C CA . ASP A 1 84 ? 9.324 -9.963 -7.584 1.00 94.38 84 ASP A CA 1
ATOM 679 C C . ASP A 1 84 ? 9.313 -8.430 -7.581 1.00 94.38 84 ASP A C 1
ATOM 681 O O . ASP A 1 84 ? 9.074 -7.769 -8.598 1.00 94.38 84 ASP A O 1
ATOM 685 N N . PHE A 1 85 ? 9.565 -7.863 -6.404 1.00 91.06 85 PHE A N 1
ATOM 686 C CA . PHE A 1 85 ? 9.518 -6.422 -6.192 1.00 91.06 85 PHE A CA 1
ATOM 687 C C . PHE A 1 85 ? 10.624 -5.663 -6.946 1.00 91.06 85 PHE A C 1
ATOM 689 O O . PHE A 1 85 ? 10.399 -4.524 -7.349 1.00 91.06 85 PHE A O 1
ATOM 696 N N . HIS A 1 86 ? 11.788 -6.279 -7.192 1.00 92.94 86 HIS A N 1
ATOM 697 C CA . HIS A 1 86 ? 12.876 -5.627 -7.932 1.00 92.94 86 HIS A CA 1
ATOM 698 C C . HIS A 1 86 ? 12.526 -5.488 -9.412 1.00 92.94 86 HIS A C 1
ATOM 700 O O . HIS A 1 86 ? 12.774 -4.447 -10.024 1.00 92.94 86 HIS A O 1
ATOM 706 N N . VAL A 1 87 ? 11.959 -6.544 -10.002 1.00 95.88 87 VAL A N 1
ATOM 707 C CA . VAL A 1 87 ? 11.494 -6.505 -11.394 1.00 95.88 87 VAL A CA 1
ATOM 708 C C . VAL A 1 87 ? 10.335 -5.524 -11.528 1.00 95.88 87 VAL A C 1
ATOM 710 O O . VAL A 1 87 ? 10.324 -4.723 -12.462 1.00 95.88 87 VAL A O 1
ATOM 713 N N . TYR A 1 88 ? 9.399 -5.539 -10.576 1.00 94.56 88 TYR A N 1
ATOM 714 C CA . TYR A 1 88 ? 8.266 -4.619 -10.560 1.00 94.56 88 TYR A CA 1
ATOM 715 C C . TYR A 1 88 ? 8.710 -3.148 -10.591 1.00 94.56 88 TYR A C 1
ATOM 717 O O . TYR A 1 88 ? 8.258 -2.406 -11.461 1.00 94.56 88 TYR A O 1
ATOM 725 N N . GLU A 1 89 ? 9.630 -2.729 -9.714 1.00 93.00 89 GLU A N 1
ATOM 726 C CA . GLU A 1 89 ? 10.117 -1.341 -9.704 1.00 93.00 89 GLU A CA 1
ATOM 727 C C . GLU A 1 89 ? 10.794 -0.948 -11.020 1.00 93.00 89 GLU A C 1
ATOM 729 O O . GLU A 1 89 ? 10.449 0.082 -11.599 1.00 93.00 89 GLU A O 1
ATOM 734 N N . LYS A 1 90 ? 11.667 -1.807 -11.564 1.00 96.25 90 LYS A N 1
ATOM 735 C CA . LYS A 1 90 ? 12.327 -1.543 -12.853 1.00 96.25 90 LYS A CA 1
ATOM 736 C C . LYS A 1 90 ? 11.328 -1.327 -13.988 1.00 96.25 90 LYS A C 1
ATOM 738 O O . LYS A 1 90 ? 11.526 -0.447 -14.822 1.00 96.25 90 LYS A O 1
ATOM 743 N N . VAL A 1 91 ? 10.256 -2.121 -14.037 1.00 97.06 91 VAL A N 1
ATOM 744 C CA . VAL A 1 91 ? 9.211 -1.977 -15.063 1.00 97.06 91 VAL A CA 1
ATOM 745 C C . VAL A 1 91 ? 8.471 -0.646 -14.909 1.00 97.06 91 VAL A C 1
ATOM 747 O O . VAL A 1 91 ? 8.205 0.022 -15.911 1.00 97.06 91 VAL A O 1
ATOM 750 N N . ILE A 1 92 ? 8.170 -0.233 -13.675 1.00 94.88 92 ILE A N 1
ATOM 751 C CA . ILE A 1 92 ? 7.543 1.066 -13.400 1.00 94.88 92 ILE A CA 1
ATOM 752 C C . ILE A 1 92 ? 8.452 2.222 -13.834 1.00 94.88 92 ILE A C 1
ATOM 754 O O . ILE A 1 92 ? 7.969 3.168 -14.460 1.00 94.88 92 ILE A O 1
ATOM 758 N N . ASP A 1 93 ? 9.753 2.140 -13.567 1.00 95.38 93 ASP A N 1
ATOM 759 C CA . ASP A 1 93 ? 10.710 3.180 -13.954 1.00 95.38 93 ASP A CA 1
ATOM 760 C C . ASP A 1 93 ? 10.847 3.291 -15.475 1.00 95.38 93 ASP A C 1
ATOM 762 O O . ASP A 1 93 ? 10.702 4.382 -16.026 1.00 95.38 93 ASP A O 1
ATOM 766 N N . ILE A 1 94 ? 10.991 2.163 -16.182 1.00 96.75 94 ILE A N 1
ATOM 767 C CA . ILE A 1 94 ? 11.001 2.133 -17.656 1.00 96.75 94 ILE A CA 1
ATOM 768 C C . ILE A 1 94 ? 9.726 2.771 -18.221 1.00 96.75 94 ILE A C 1
ATOM 770 O O . ILE A 1 94 ? 9.779 3.537 -19.189 1.00 96.75 94 ILE A O 1
ATOM 774 N N . ARG A 1 95 ? 8.566 2.473 -17.621 1.00 95.69 95 ARG A N 1
ATOM 775 C CA . ARG A 1 95 ? 7.286 3.036 -18.055 1.00 95.69 95 ARG A CA 1
ATOM 776 C C . ARG A 1 95 ? 7.241 4.552 -17.866 1.00 95.69 95 ARG A C 1
ATOM 778 O O . ARG A 1 95 ? 6.841 5.254 -18.795 1.00 95.69 95 ARG A O 1
ATOM 785 N N . ARG A 1 96 ? 7.668 5.058 -16.707 1.00 94.88 96 ARG A N 1
ATOM 786 C CA . ARG A 1 96 ? 7.726 6.500 -16.413 1.00 94.88 96 ARG A CA 1
ATOM 787 C C . ARG A 1 96 ? 8.684 7.227 -17.353 1.00 94.88 96 ARG A C 1
ATOM 789 O O . ARG A 1 96 ? 8.323 8.271 -17.892 1.00 94.88 96 ARG A O 1
ATOM 796 N N . ASP A 1 97 ? 9.856 6.652 -17.609 1.00 95.19 97 ASP A N 1
ATOM 797 C CA . ASP A 1 97 ? 10.843 7.190 -18.549 1.00 95.19 97 ASP A CA 1
ATOM 798 C C . ASP A 1 97 ? 10.276 7.303 -19.964 1.00 95.19 97 ASP A C 1
ATOM 800 O O . ASP A 1 97 ? 10.460 8.316 -20.647 1.00 95.19 97 ASP A O 1
ATOM 804 N N . PHE A 1 98 ? 9.572 6.264 -20.416 1.00 95.38 98 PHE A N 1
ATOM 805 C CA . PHE A 1 98 ? 8.886 6.276 -21.701 1.00 95.38 98 PHE A CA 1
ATOM 806 C C . PHE A 1 98 ? 7.813 7.377 -21.747 1.00 95.38 98 PHE A C 1
ATOM 808 O O . PHE A 1 98 ? 7.794 8.186 -22.676 1.00 95.38 98 PHE A O 1
ATOM 815 N N . GLU A 1 99 ? 6.958 7.472 -20.726 1.00 94.06 99 GLU A N 1
ATOM 816 C CA . GLU A 1 99 ? 5.900 8.486 -20.659 1.00 94.06 99 GLU A CA 1
ATOM 817 C C . GLU A 1 99 ? 6.452 9.919 -20.673 1.00 94.06 99 GLU A C 1
ATOM 819 O O . GLU A 1 99 ? 5.966 10.773 -21.420 1.00 94.06 99 GLU A O 1
ATOM 824 N N . GLN A 1 100 ? 7.522 10.185 -19.926 1.00 92.81 100 GLN A N 1
ATOM 825 C CA . GLN A 1 100 ? 8.168 11.496 -19.916 1.00 92.81 100 GLN A CA 1
ATOM 826 C C . GLN A 1 100 ? 8.774 11.862 -21.275 1.00 92.81 100 GLN A C 1
ATOM 828 O O . GLN A 1 100 ? 8.621 12.996 -21.739 1.00 92.81 100 GLN A O 1
ATOM 833 N N . LYS A 1 101 ? 9.444 10.908 -21.934 1.00 91.75 101 LYS A N 1
ATOM 834 C CA . LYS A 1 101 ? 10.093 11.139 -23.232 1.00 91.75 101 LYS A CA 1
ATOM 835 C C . LYS A 1 101 ? 9.084 11.444 -24.337 1.00 91.75 101 LYS A C 1
ATOM 837 O O . LYS A 1 101 ? 9.344 12.339 -25.140 1.00 91.75 101 LYS A O 1
ATOM 842 N N . TYR A 1 102 ? 7.951 10.741 -24.361 1.00 89.94 102 TYR A N 1
ATOM 843 C CA . TYR A 1 102 ? 7.042 10.754 -25.512 1.00 89.94 102 TYR A CA 1
ATOM 844 C C . TYR A 1 102 ? 5.703 11.477 -25.288 1.00 89.94 102 TYR A C 1
ATOM 846 O O . TYR A 1 102 ? 5.118 11.936 -26.268 1.00 89.94 102 TYR A O 1
ATOM 854 N N . PHE A 1 103 ? 5.226 11.643 -24.046 1.00 79.12 103 PHE A N 1
ATOM 855 C CA . PHE A 1 103 ? 3.907 12.242 -23.755 1.00 79.12 103 PHE A CA 1
ATOM 856 C C . PHE A 1 103 ? 3.962 13.595 -23.033 1.00 79.12 103 PHE A C 1
ATOM 858 O O . PHE A 1 103 ? 3.046 14.402 -23.178 1.00 79.12 103 PHE A O 1
ATOM 865 N N . VAL A 1 104 ? 5.020 13.880 -22.265 1.00 67.31 104 VAL A N 1
ATOM 866 C CA . VAL A 1 104 ? 5.150 15.178 -21.570 1.00 67.31 104 VAL A CA 1
ATOM 867 C C . VAL A 1 104 ? 5.752 16.244 -22.492 1.00 67.31 104 VAL A C 1
ATOM 869 O O . VAL A 1 104 ? 5.256 17.367 -22.546 1.00 67.31 104 VAL A O 1
ATOM 872 N N . LYS A 1 105 ? 6.769 15.896 -23.294 1.00 53.94 105 LYS A N 1
ATOM 873 C CA . LYS A 1 105 ? 7.402 16.835 -24.245 1.00 53.94 105 LYS A CA 1
ATOM 874 C C . LYS A 1 105 ? 6.523 17.216 -25.440 1.00 53.94 105 LYS A C 1
ATOM 876 O O . LYS A 1 105 ? 6.741 18.260 -26.047 1.00 53.94 105 LYS A O 1
ATOM 881 N N . SER A 1 106 ? 5.526 16.406 -25.770 1.00 52.59 106 SER A N 1
ATOM 882 C CA . SER A 1 106 ? 4.579 16.648 -26.864 1.00 52.59 106 SER A CA 1
ATOM 883 C C . SER A 1 106 ? 3.489 17.673 -26.511 1.00 52.59 106 SER A C 1
ATOM 885 O O . SER A 1 106 ? 2.873 18.215 -27.419 1.00 52.59 106 SER A O 1
ATOM 887 N N . LYS A 1 107 ? 3.298 18.016 -25.226 1.00 50.81 107 LYS A N 1
ATOM 888 C CA . LYS A 1 107 ? 2.351 19.059 -24.776 1.00 50.81 107 LYS A CA 1
ATOM 889 C C . LYS A 1 107 ? 2.909 20.491 -24.755 1.00 50.81 107 LYS A C 1
ATOM 891 O O . LYS A 1 107 ? 2.127 21.417 -24.602 1.00 50.81 107 LYS A O 1
ATOM 896 N N . ILE A 1 108 ? 4.223 20.692 -24.903 1.00 52.88 108 ILE A N 1
ATOM 897 C CA . ILE A 1 108 ? 4.867 22.029 -24.856 1.00 52.88 108 ILE A CA 1
ATOM 898 C C . ILE A 1 108 ? 5.002 22.655 -26.264 1.00 52.88 108 ILE A C 1
ATOM 900 O O . ILE A 1 108 ? 5.446 23.788 -26.414 1.00 52.88 108 ILE A O 1
ATOM 904 N N . LYS A 1 109 ? 4.585 21.947 -27.320 1.00 44.19 109 LYS A N 1
ATOM 905 C CA . LYS A 1 109 ? 4.462 22.498 -28.676 1.00 44.19 109 LYS A CA 1
ATOM 906 C C . LYS A 1 109 ? 2.987 22.698 -29.030 1.00 44.19 109 LYS A C 1
ATOM 908 O O . LYS A 1 109 ? 2.421 21.888 -29.760 1.00 44.19 109 LYS A O 1
ATOM 913 N N . MET A 1 110 ? 2.378 23.751 -28.499 1.00 41.12 110 MET A N 1
ATOM 914 C CA . MET A 1 110 ? 1.182 24.372 -29.073 1.00 41.12 110 MET A CA 1
ATOM 915 C C . MET A 1 110 ? 1.244 25.870 -28.823 1.00 41.12 110 MET A C 1
ATOM 917 O O . MET A 1 110 ? 1.523 26.237 -27.660 1.00 41.12 110 MET A O 1
#

Sequence (110 aa):
LINVNLRENLAILEHPFSRSKLLVDTRYLDNWSGRLKSFQQF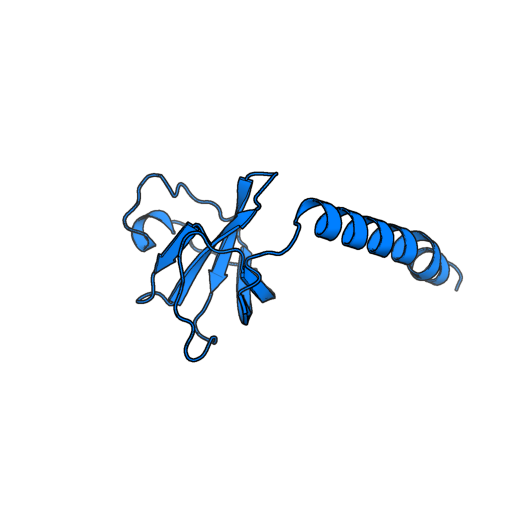IGEIVKYNNTDISDKFNNPSIKTYNNGIILKANIVRCVDGLDFHVYEKVIDIRRDFEQKYFVKSKIKM

Secondary structure (DSSP, 8-state):
--EEETTTTEEEEE-TTT--EEEEE-TT-TT----TT--EEEEEEEEE---S-STGGGT-TT-----SSEEEEEEEEEE-TT--HHHHHHHHHHHHHHHIIIIIGGGS--